Protein AF-A0A850CQS0-F1 (afdb_monomer_lite)

Sequence (74 aa):
VSNADLCFDTRREAAAAPVRLTDLETIDVAAQILARERGLGVAHVRDRMSAAAARAGLAVVRLARLVIDDRDRA

Foldseek 3Di:
DDDDPPPPPDPVVVVCVVVVVVLVVLLQVLLVVVCVVVVHDSVVSSVVLVVVCVVVVHDSSVVSVVSVVVVVVD

Secondary structure (DSSP, 8-state):
----SSS---HHHHHHHHHHHHHHHHHHHHHHHHHHHHT--HHHHHHHHHHHHHHTTS-HHHHHHHHHHHHHH-

pLDDT: mean 82.76, std 19.69, range [37.59, 97.19]

Radius of gyration: 17.32 Å; chains: 1; bounding box: 46×26×50 Å

Structure (mmCIF, N/CA/C/O backbone):
data_AF-A0A850CQS0-F1
#
_entry.id   AF-A0A850CQS0-F1
#
loop_
_atom_site.group_PDB
_atom_site.id
_atom_site.type_symbol
_atom_site.label_atom_id
_atom_site.label_alt_id
_atom_site.label_comp_id
_atom_site.label_asym_id
_atom_site.label_entity_id
_atom_site.label_seq_id
_atom_site.pdbx_PDB_ins_code
_atom_site.Cartn_x
_atom_site.Cartn_y
_atom_site.Cartn_z
_atom_site.occupancy
_atom_site.B_iso_or_equiv
_atom_site.auth_seq_id
_atom_site.auth_comp_id
_atom_site.auth_asym_id
_atom_site.auth_atom_id
_atom_site.pdbx_PDB_model_num
ATOM 1 N N . VAL A 1 1 ? 31.951 14.176 -34.623 1.00 43.91 1 VAL A N 1
ATOM 2 C CA . VAL A 1 1 ? 31.545 12.749 -34.646 1.00 43.91 1 VAL A CA 1
ATOM 3 C C . VAL A 1 1 ? 31.812 12.238 -33.236 1.00 43.91 1 VAL A C 1
ATOM 5 O O . VAL A 1 1 ? 32.954 12.328 -32.830 1.00 43.91 1 VAL A O 1
ATOM 8 N N . SER A 1 2 ? 30.864 11.935 -32.353 1.00 42.47 2 SER A N 1
ATOM 9 C CA . SER A 1 2 ? 29.610 11.1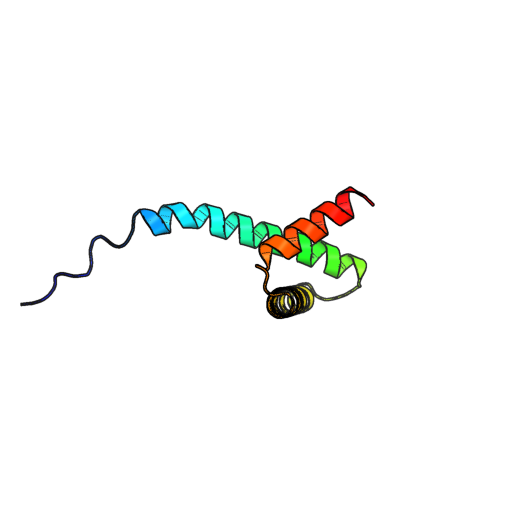96 -32.481 1.00 42.47 2 SER A CA 1
ATOM 10 C C . SER A 1 2 ? 28.582 11.781 -31.499 1.00 42.47 2 SER A C 1
ATOM 12 O O . SER A 1 2 ? 28.897 11.955 -30.327 1.00 42.47 2 SER A O 1
ATOM 14 N N . ASN A 1 3 ? 27.393 12.145 -31.978 1.00 37.59 3 ASN A N 1
ATOM 15 C CA . ASN A 1 3 ? 26.289 12.654 -31.157 1.00 37.59 3 ASN A CA 1
ATOM 16 C C . ASN A 1 3 ? 24.995 12.015 -31.681 1.00 37.59 3 ASN A C 1
ATOM 18 O O . ASN A 1 3 ? 24.196 12.671 -32.344 1.00 37.59 3 ASN A O 1
ATOM 22 N N . ALA A 1 4 ? 24.896 10.690 -31.529 1.00 47.09 4 ALA A N 1
ATOM 23 C CA . ALA A 1 4 ? 23.905 9.859 -32.214 1.00 47.09 4 ALA A CA 1
ATOM 24 C C . ALA A 1 4 ? 22.936 9.100 -31.287 1.00 47.09 4 ALA A C 1
ATOM 26 O O . ALA A 1 4 ? 22.125 8.347 -31.806 1.00 47.09 4 ALA A O 1
ATOM 27 N N . ASP A 1 5 ? 22.946 9.327 -29.966 1.00 46.88 5 ASP A N 1
ATOM 28 C CA . ASP A 1 5 ? 22.205 8.455 -29.029 1.00 46.88 5 ASP A CA 1
ATOM 29 C C . ASP A 1 5 ? 21.149 9.154 -28.145 1.00 46.88 5 ASP A C 1
ATOM 31 O O . ASP A 1 5 ? 20.633 8.548 -27.214 1.00 46.88 5 ASP A O 1
ATOM 35 N N . LEU A 1 6 ? 20.778 10.416 -28.403 1.00 44.41 6 LEU A N 1
ATOM 36 C CA . LEU A 1 6 ? 19.857 11.168 -27.520 1.00 44.41 6 LEU A CA 1
ATOM 37 C C . LEU A 1 6 ? 18.434 11.394 -28.040 1.00 44.41 6 LEU A C 1
ATOM 39 O O . LEU A 1 6 ? 17.711 12.230 -27.504 1.00 44.41 6 LEU A O 1
ATOM 43 N N . CYS A 1 7 ? 17.968 10.667 -29.046 1.00 48.56 7 CYS A N 1
ATOM 44 C CA . CYS A 1 7 ? 16.575 10.817 -29.449 1.00 48.56 7 CYS A CA 1
ATOM 45 C C . CYS A 1 7 ? 16.054 9.472 -29.922 1.00 48.56 7 CYS A C 1
ATOM 47 O O . CYS A 1 7 ? 16.471 9.038 -30.982 1.00 48.56 7 CYS A O 1
ATOM 49 N N . PHE A 1 8 ? 15.233 8.822 -29.088 1.00 44.94 8 PHE A N 1
ATOM 50 C CA . PHE A 1 8 ? 14.237 7.765 -29.369 1.00 44.94 8 PHE A CA 1
ATOM 51 C C . PHE A 1 8 ? 14.063 6.718 -28.239 1.00 44.94 8 PHE A C 1
ATOM 53 O O . PHE A 1 8 ? 13.308 5.764 -28.422 1.00 44.94 8 PHE A O 1
ATOM 60 N N . ASP A 1 9 ? 14.606 6.940 -27.036 1.00 48.75 9 ASP A N 1
ATOM 61 C CA . ASP A 1 9 ? 14.231 6.205 -25.814 1.00 48.75 9 ASP A CA 1
ATOM 62 C C . ASP A 1 9 ? 13.252 7.044 -24.958 1.00 48.75 9 ASP A C 1
ATOM 64 O O . ASP A 1 9 ? 13.627 8.075 -24.425 1.00 48.75 9 ASP A O 1
ATOM 68 N N . THR A 1 10 ? 11.968 6.741 -24.758 1.00 50.47 10 THR A N 1
ATOM 69 C CA . THR A 1 10 ? 11.133 5.653 -25.255 1.00 50.47 10 THR A CA 1
ATOM 70 C C . THR A 1 10 ? 9.651 6.096 -25.220 1.00 50.47 10 THR A C 1
ATOM 72 O O . THR A 1 10 ? 9.131 6.587 -24.217 1.00 50.47 10 THR A O 1
ATOM 75 N N . ARG A 1 11 ? 8.883 5.824 -26.284 1.00 51.12 11 ARG A N 1
ATOM 76 C CA . ARG A 1 11 ? 7.400 5.870 -26.234 1.00 51.12 11 ARG A CA 1
ATOM 77 C C . ARG A 1 11 ? 6.829 4.830 -25.240 1.00 51.12 11 ARG A C 1
ATOM 79 O O . ARG A 1 11 ? 5.699 4.954 -24.779 1.00 51.12 11 ARG A O 1
ATOM 86 N N . ARG A 1 12 ? 7.622 3.802 -24.904 1.00 50.94 12 ARG A N 1
ATOM 87 C CA . ARG A 1 12 ? 7.282 2.686 -24.005 1.00 50.94 12 ARG A CA 1
ATOM 88 C C . ARG A 1 12 ? 7.330 3.070 -22.518 1.00 50.94 12 ARG A C 1
ATOM 90 O O . ARG A 1 12 ? 6.483 2.609 -21.763 1.00 50.94 12 ARG A O 1
ATOM 97 N N . GLU A 1 13 ? 8.254 3.930 -22.096 1.00 47.88 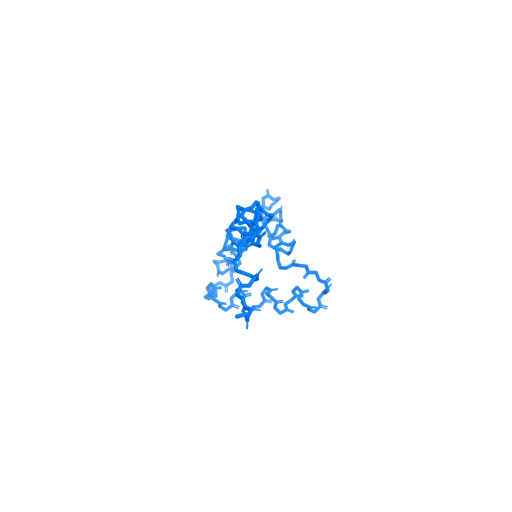13 GLU A N 1
ATOM 98 C CA . GLU A 1 13 ? 8.316 4.430 -20.715 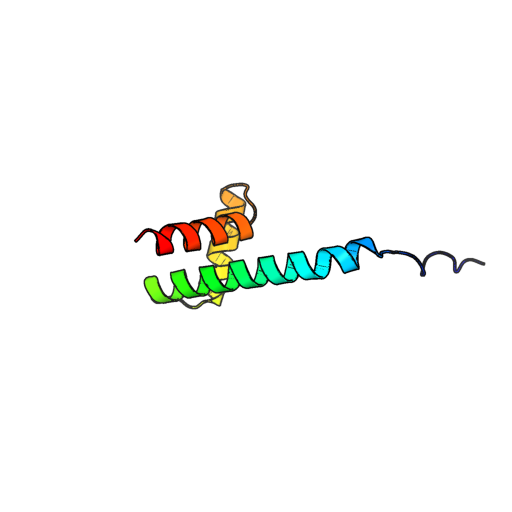1.00 47.88 13 GLU A CA 1
ATOM 99 C C . GLU A 1 13 ? 7.220 5.456 -20.427 1.00 47.88 13 GLU A C 1
ATOM 101 O O . GLU A 1 13 ? 6.604 5.411 -19.363 1.00 47.88 13 GLU A O 1
ATOM 106 N N . ALA A 1 14 ? 6.876 6.285 -21.418 1.00 48.88 14 ALA A N 1
ATOM 107 C CA . ALA A 1 14 ? 5.716 7.172 -21.341 1.00 48.88 14 ALA A CA 1
ATOM 108 C C . ALA A 1 14 ? 4.393 6.393 -21.184 1.00 48.88 14 ALA A C 1
ATOM 110 O O . ALA A 1 14 ? 3.513 6.821 -20.443 1.00 48.88 14 ALA A O 1
ATOM 111 N N . ALA A 1 15 ? 4.264 5.218 -21.814 1.00 55.53 15 ALA A N 1
ATOM 112 C CA . ALA A 1 15 ? 3.100 4.342 -21.647 1.00 55.53 15 ALA A CA 1
ATOM 113 C C . ALA A 1 15 ? 3.067 3.608 -20.289 1.00 55.53 15 ALA A C 1
ATOM 115 O O . ALA A 1 15 ? 1.994 3.231 -19.824 1.00 55.53 15 ALA A O 1
ATOM 116 N N . ALA A 1 16 ? 4.220 3.413 -19.637 1.00 59.22 16 ALA A N 1
ATOM 117 C CA . ALA A 1 16 ? 4.319 2.800 -18.309 1.00 59.22 16 ALA A CA 1
ATOM 118 C C . ALA A 1 16 ? 4.110 3.805 -17.162 1.00 59.22 16 ALA A C 1
ATOM 120 O O . ALA A 1 16 ? 3.831 3.399 -16.033 1.00 59.22 16 ALA A O 1
ATOM 121 N N . ALA A 1 17 ? 4.235 5.108 -17.433 1.00 60.16 17 ALA A N 1
ATOM 122 C CA . ALA A 1 17 ? 4.082 6.159 -16.431 1.00 60.16 17 ALA A CA 1
ATOM 123 C C . ALA A 1 17 ? 2.699 6.164 -15.739 1.00 60.16 17 ALA A C 1
ATOM 125 O O . ALA A 1 17 ? 2.679 6.240 -14.509 1.00 60.16 17 ALA A O 1
ATOM 126 N N . PRO A 1 18 ? 1.558 5.989 -16.444 1.00 66.19 18 PRO A N 1
ATOM 127 C CA . PRO A 1 18 ? 0.253 5.879 -15.790 1.00 66.19 18 PRO A CA 1
ATOM 128 C C . PRO A 1 18 ? 0.157 4.661 -14.866 1.00 66.19 18 PRO A C 1
ATOM 130 O O . PRO A 1 18 ? -0.308 4.780 -13.739 1.00 66.19 18 PRO A O 1
ATOM 133 N N . VAL A 1 19 ? 0.664 3.503 -15.308 1.00 70.00 19 VAL A N 1
ATOM 134 C CA . VAL A 1 19 ? 0.633 2.256 -14.523 1.00 70.00 19 VAL A CA 1
ATOM 135 C C . VAL A 1 19 ? 1.439 2.407 -13.233 1.00 70.00 19 VAL A C 1
ATOM 137 O O . VAL A 1 19 ? 0.967 2.035 -12.162 1.00 70.00 19 VAL A O 1
ATOM 140 N N . ARG A 1 20 ? 2.624 3.027 -13.312 1.00 76.19 20 ARG A N 1
ATOM 141 C CA . ARG A 1 20 ? 3.457 3.310 -12.134 1.00 76.19 20 ARG A CA 1
ATOM 142 C C . ARG A 1 20 ? 2.755 4.248 -11.148 1.00 76.19 20 ARG A C 1
ATOM 144 O O . ARG A 1 20 ? 2.885 4.046 -9.946 1.00 76.19 20 ARG A O 1
ATOM 151 N N . LEU A 1 21 ? 2.010 5.243 -11.635 1.00 80.69 21 LEU A N 1
ATOM 152 C CA . LEU A 1 21 ? 1.256 6.157 -10.774 1.00 80.69 21 LEU A CA 1
ATOM 153 C C . LEU A 1 21 ? 0.116 5.435 -10.043 1.00 80.69 21 LEU A C 1
ATOM 155 O O . LEU A 1 21 ? -0.005 5.576 -8.829 1.00 80.69 21 LEU A O 1
ATOM 159 N N . THR A 1 22 ? -0.659 4.607 -10.749 1.00 87.12 22 THR A N 1
ATOM 160 C CA . THR A 1 22 ? -1.733 3.802 -10.144 1.00 87.12 22 THR A CA 1
ATOM 161 C C . THR A 1 22 ? -1.193 2.802 -9.118 1.00 87.12 22 THR A C 1
ATOM 163 O O . THR A 1 22 ? -1.795 2.599 -8.061 1.00 87.12 22 THR A O 1
ATOM 166 N N . ASP A 1 23 ? -0.036 2.194 -9.385 1.00 92.31 23 ASP A N 1
ATOM 167 C CA . ASP A 1 23 ? 0.609 1.284 -8.437 1.00 92.31 23 ASP A CA 1
ATOM 168 C C . ASP A 1 23 ? 1.072 2.020 -7.167 1.00 92.31 23 ASP A C 1
ATOM 170 O O . ASP A 1 23 ? 0.893 1.505 -6.061 1.00 92.31 23 ASP A O 1
ATOM 174 N N . LEU A 1 24 ? 1.618 3.236 -7.298 1.00 92.19 24 LEU A N 1
ATOM 175 C CA . LEU A 1 24 ? 2.000 4.071 -6.154 1.00 92.19 24 LEU A CA 1
ATOM 176 C C . LEU A 1 24 ? 0.790 4.482 -5.313 1.00 92.19 24 LEU A C 1
ATOM 178 O O . LEU A 1 24 ? 0.848 4.371 -4.089 1.00 92.19 24 LEU A O 1
ATOM 182 N N . GLU A 1 25 ? -0.303 4.889 -5.957 1.00 94.75 25 GLU A N 1
ATOM 183 C CA . GLU A 1 25 ? -1.558 5.237 -5.286 1.00 94.75 25 GLU A CA 1
ATOM 184 C C . GLU A 1 25 ? -2.134 4.038 -4.520 1.00 94.75 25 GLU A C 1
ATOM 186 O O . GLU A 1 25 ? -2.488 4.154 -3.348 1.00 94.75 25 GLU A O 1
ATOM 191 N N . THR A 1 26 ? -2.128 2.852 -5.137 1.00 95.75 26 THR A N 1
ATOM 192 C CA . THR A 1 26 ? -2.564 1.606 -4.487 1.00 95.75 26 THR A CA 1
ATOM 193 C C . THR A 1 26 ? -1.740 1.316 -3.227 1.00 95.75 26 THR A C 1
ATOM 195 O O . THR A 1 26 ? -2.284 0.957 -2.182 1.00 95.75 26 THR A O 1
ATOM 198 N N . ILE A 1 27 ? -0.415 1.483 -3.306 1.00 96.19 27 ILE A N 1
ATOM 199 C CA . ILE A 1 27 ? 0.485 1.303 -2.158 1.00 96.19 27 ILE A CA 1
ATOM 200 C C . ILE A 1 27 ? 0.192 2.339 -1.069 1.00 96.19 27 ILE A C 1
ATOM 202 O O . ILE A 1 27 ? 0.198 1.993 0.113 1.00 96.19 27 ILE A O 1
ATOM 206 N N . ASP A 1 28 ? -0.070 3.588 -1.449 1.00 96.00 28 ASP A N 1
ATOM 207 C CA . ASP A 1 28 ? -0.392 4.664 -0.514 1.00 96.00 28 ASP A CA 1
ATOM 208 C C . ASP A 1 28 ? -1.687 4.408 0.256 1.00 96.00 28 ASP A C 1
ATOM 210 O O . ASP A 1 28 ? -1.703 4.532 1.483 1.00 96.00 28 ASP A O 1
ATOM 214 N N . VAL A 1 29 ? -2.748 3.988 -0.433 1.00 96.62 29 VAL A N 1
ATOM 215 C CA . VAL A 1 29 ? -4.032 3.651 0.195 1.00 96.62 29 VAL A CA 1
ATOM 216 C C . VAL A 1 29 ? -3.859 2.511 1.198 1.00 96.62 29 VAL A C 1
ATOM 218 O O . VAL A 1 29 ? -4.251 2.639 2.359 1.00 96.62 29 VAL A O 1
ATOM 221 N N . ALA A 1 30 ? -3.201 1.423 0.796 1.00 96.88 30 ALA A N 1
ATOM 222 C CA . ALA A 1 30 ? -2.949 0.291 1.685 1.00 96.88 30 ALA A CA 1
ATOM 223 C C . ALA A 1 30 ? -2.112 0.684 2.916 1.00 96.88 30 ALA A C 1
ATOM 225 O O . ALA A 1 30 ? -2.399 0.250 4.035 1.00 96.88 30 ALA A O 1
ATOM 226 N N . ALA A 1 31 ? -1.101 1.540 2.735 1.00 97.00 31 ALA A N 1
ATOM 227 C CA . ALA A 1 31 ? -0.287 2.027 3.841 1.00 97.00 31 ALA A CA 1
ATOM 228 C C . ALA A 1 31 ? -1.097 2.891 4.819 1.00 97.00 31 ALA A C 1
ATOM 230 O O . ALA A 1 31 ? -0.905 2.774 6.028 1.00 97.00 31 ALA A O 1
ATOM 231 N N . GLN A 1 32 ? -2.020 3.721 4.327 1.00 96.75 32 GLN A N 1
ATOM 232 C CA . GLN A 1 32 ? -2.910 4.522 5.173 1.00 96.75 32 GLN A CA 1
ATOM 233 C C . GLN A 1 32 ? -3.889 3.657 5.978 1.00 96.75 32 GLN A C 1
ATOM 235 O O . GLN A 1 32 ? -4.088 3.924 7.165 1.00 96.75 32 GLN A O 1
ATOM 240 N N . ILE A 1 33 ? -4.451 2.605 5.371 1.00 95.50 33 ILE A N 1
ATOM 241 C CA . ILE A 1 33 ? -5.330 1.642 6.058 1.00 95.50 33 ILE A CA 1
ATOM 242 C C . ILE A 1 33 ? -4.584 1.006 7.236 1.00 95.50 33 ILE A C 1
ATOM 244 O O . ILE A 1 33 ? -4.991 1.154 8.389 1.00 95.50 33 ILE A O 1
ATOM 248 N N . LEU A 1 34 ? -3.429 0.392 6.967 1.00 95.06 34 LEU A N 1
ATOM 249 C CA . LEU A 1 34 ? -2.630 -0.279 7.995 1.00 95.06 34 LEU A CA 1
ATOM 250 C C . LEU A 1 34 ? -2.092 0.685 9.060 1.00 95.06 34 LEU A C 1
ATOM 252 O O . LEU A 1 34 ? -2.008 0.324 10.235 1.00 95.06 34 LEU A O 1
ATOM 256 N N . ALA A 1 35 ? -1.716 1.903 8.665 1.00 96.81 35 ALA A N 1
ATOM 257 C CA . ALA A 1 35 ? -1.285 2.950 9.587 1.00 96.81 35 ALA A CA 1
ATOM 258 C C . ALA A 1 35 ? -2.393 3.298 10.582 1.00 96.81 35 ALA A C 1
ATOM 260 O O . ALA A 1 35 ? -2.149 3.320 11.789 1.00 96.81 35 ALA A O 1
ATOM 261 N N . ARG A 1 36 ? -3.620 3.497 10.089 1.00 95.25 36 ARG A N 1
ATOM 262 C CA . ARG A 1 36 ? -4.782 3.810 10.922 1.00 95.25 36 ARG A CA 1
ATOM 263 C C . ARG A 1 36 ? -5.156 2.656 11.848 1.00 95.25 36 ARG A C 1
ATOM 265 O O . ARG A 1 36 ? -5.402 2.894 13.025 1.00 95.25 36 ARG A O 1
ATOM 272 N N . GLU A 1 37 ? -5.173 1.426 11.344 1.00 93.88 37 GLU A N 1
ATOM 273 C CA . GLU A 1 37 ? -5.534 0.241 12.134 1.00 93.88 37 GLU A CA 1
ATOM 274 C C . GLU A 1 37 ? -4.535 -0.061 13.251 1.00 93.88 37 GLU A C 1
ATOM 276 O O . GLU A 1 37 ? -4.915 -0.536 14.318 1.00 93.88 37 GLU A O 1
ATOM 281 N N . ARG A 1 38 ? -3.247 0.214 13.016 1.00 92.75 38 ARG A N 1
ATOM 282 C CA . ARG A 1 38 ? -2.169 -0.116 13.959 1.00 92.75 38 ARG A CA 1
ATOM 283 C C . ARG A 1 38 ? -1.661 1.079 14.761 1.00 92.75 38 ARG A C 1
ATOM 285 O O . ARG A 1 38 ? -0.752 0.905 15.568 1.00 92.75 38 ARG A O 1
ATOM 292 N N . GLY A 1 39 ? -2.200 2.277 14.528 1.00 94.31 39 GLY A N 1
ATOM 293 C CA . GLY A 1 39 ? -1.722 3.515 15.148 1.00 94.31 39 GLY A CA 1
ATOM 294 C C . GLY A 1 39 ? -0.268 3.850 14.794 1.00 94.31 39 GLY A C 1
ATOM 295 O O . GLY A 1 39 ? 0.471 4.349 15.638 1.00 94.31 39 GLY A O 1
ATOM 296 N N . LEU A 1 40 ? 0.168 3.535 13.571 1.00 94.38 40 LEU A N 1
ATOM 297 C CA . LEU A 1 40 ? 1.541 3.747 13.099 1.00 94.38 40 LEU A CA 1
ATOM 298 C C . LEU A 1 40 ? 1.614 4.898 12.089 1.00 94.38 40 LEU A C 1
ATOM 300 O O . LEU A 1 40 ? 0.627 5.257 11.457 1.00 94.38 40 LEU A O 1
ATOM 304 N N . GLY A 1 41 ? 2.810 5.455 11.889 1.00 94.69 41 GLY A N 1
ATOM 305 C CA . GLY A 1 41 ? 3.047 6.436 10.828 1.00 94.69 41 GLY A CA 1
ATOM 306 C C . GLY A 1 41 ? 3.037 5.796 9.435 1.00 94.69 41 GLY A C 1
ATOM 307 O O . GLY A 1 41 ? 3.621 4.730 9.237 1.00 94.69 41 GLY A O 1
ATOM 308 N N . VAL A 1 42 ? 2.440 6.476 8.450 1.00 93.88 42 VAL A N 1
ATOM 309 C CA . VAL A 1 42 ? 2.317 5.981 7.061 1.00 93.88 42 VAL A CA 1
ATOM 310 C C . VAL A 1 42 ? 3.680 5.645 6.448 1.00 93.88 42 VAL A C 1
ATOM 312 O O . VAL A 1 42 ? 3.832 4.582 5.854 1.00 93.88 42 VAL A O 1
ATOM 315 N N . ALA A 1 43 ? 4.697 6.491 6.644 1.00 92.81 43 ALA A N 1
ATOM 316 C CA . ALA A 1 43 ? 6.053 6.234 6.145 1.00 92.81 43 ALA A CA 1
ATOM 317 C C . ALA A 1 43 ? 6.642 4.928 6.712 1.00 92.81 43 ALA A C 1
ATOM 319 O O . ALA A 1 43 ? 7.114 4.080 5.960 1.00 92.81 43 ALA A O 1
ATOM 320 N N . HIS A 1 44 ? 6.504 4.711 8.024 1.00 95.38 44 HIS A N 1
ATOM 321 C CA . HIS A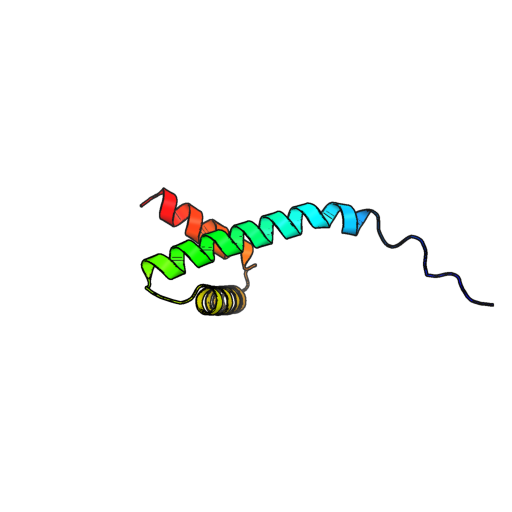 1 44 ? 6.958 3.480 8.673 1.00 95.38 44 HIS A CA 1
ATOM 322 C C . HIS A 1 44 ? 6.227 2.242 8.133 1.00 95.38 44 HIS A C 1
ATOM 324 O O . HIS A 1 44 ? 6.824 1.181 7.946 1.00 95.38 44 HIS A O 1
ATOM 330 N N . VAL A 1 45 ? 4.927 2.366 7.857 1.00 97.19 45 VAL A N 1
ATOM 331 C CA . VAL A 1 45 ? 4.143 1.283 7.260 1.00 97.19 45 VAL A CA 1
ATOM 332 C C . VAL A 1 45 ? 4.599 0.984 5.833 1.00 97.19 45 VAL A C 1
ATOM 334 O O . VAL A 1 45 ? 4.742 -0.193 5.504 1.00 97.19 45 VAL A O 1
ATOM 337 N N . ARG A 1 46 ? 4.896 1.999 5.010 1.00 95.56 46 ARG A N 1
ATOM 338 C CA . ARG A 1 46 ? 5.428 1.802 3.647 1.00 95.56 46 ARG A CA 1
ATOM 339 C C . ARG A 1 46 ? 6.739 1.022 3.667 1.00 95.56 46 ARG A C 1
ATOM 341 O O . ARG A 1 46 ? 6.864 0.034 2.942 1.00 95.56 46 ARG A O 1
ATOM 348 N N . ASP A 1 47 ? 7.662 1.390 4.551 1.00 96.25 47 ASP A N 1
ATOM 349 C CA . ASP A 1 47 ? 8.932 0.673 4.711 1.00 96.25 47 ASP A CA 1
ATOM 350 C C . ASP A 1 47 ? 8.696 -0.782 5.121 1.00 96.25 47 ASP A C 1
ATOM 352 O O . ASP A 1 47 ? 9.291 -1.715 4.573 1.00 96.25 47 ASP A O 1
ATOM 356 N N . ARG A 1 48 ? 7.761 -1.002 6.051 1.00 96.38 48 ARG A N 1
ATOM 357 C CA . ARG A 1 48 ? 7.421 -2.341 6.530 1.00 96.38 48 ARG A CA 1
ATOM 358 C C . ARG A 1 48 ? 6.754 -3.192 5.450 1.00 96.38 48 ARG A C 1
ATOM 360 O O . ARG A 1 48 ? 7.062 -4.381 5.360 1.00 96.38 48 ARG A O 1
ATOM 367 N N . MET A 1 49 ? 5.877 -2.607 4.635 1.00 96.38 49 MET A N 1
ATOM 368 C CA . MET A 1 49 ? 5.259 -3.267 3.483 1.00 96.38 49 MET A CA 1
ATOM 369 C C . MET A 1 49 ? 6.309 -3.638 2.440 1.00 96.38 49 MET A C 1
ATOM 371 O O . MET A 1 49 ? 6.321 -4.777 1.980 1.00 96.38 49 MET A O 1
ATOM 375 N N . SER A 1 50 ? 7.225 -2.720 2.121 1.00 96.12 50 SER A N 1
ATOM 376 C CA . SER A 1 50 ? 8.335 -2.974 1.200 1.00 96.12 50 SER A CA 1
ATOM 377 C C . SER A 1 50 ? 9.216 -4.126 1.692 1.00 96.12 50 SER A C 1
ATOM 379 O O . SER A 1 50 ? 9.436 -5.105 0.977 1.00 96.12 50 SER A O 1
ATOM 381 N N . ALA A 1 51 ? 9.618 -4.092 2.966 1.00 96.69 51 ALA A N 1
ATOM 382 C CA . ALA A 1 51 ? 10.411 -5.153 3.575 1.00 96.69 51 ALA A CA 1
ATOM 383 C C . ALA A 1 51 ? 9.665 -6.500 3.626 1.00 96.69 51 ALA A C 1
ATOM 385 O O . ALA A 1 51 ? 10.270 -7.551 3.425 1.00 96.69 51 ALA A O 1
ATOM 386 N N . ALA A 1 52 ? 8.359 -6.498 3.911 1.00 96.12 52 ALA A N 1
ATOM 387 C CA . ALA A 1 52 ? 7.548 -7.714 3.933 1.00 96.12 52 ALA A CA 1
ATOM 388 C C . ALA A 1 52 ? 7.392 -8.325 2.535 1.00 96.12 52 ALA A C 1
ATOM 390 O O . ALA A 1 52 ? 7.582 -9.528 2.375 1.00 96.12 52 ALA A O 1
ATOM 391 N N . ALA A 1 53 ? 7.113 -7.493 1.533 1.00 95.81 53 ALA A N 1
ATOM 392 C CA . ALA A 1 53 ? 7.008 -7.899 0.140 1.00 95.81 53 ALA A CA 1
ATOM 393 C C . ALA A 1 53 ? 8.331 -8.488 -0.375 1.00 95.81 53 ALA A C 1
ATOM 395 O O . ALA A 1 53 ? 8.330 -9.572 -0.956 1.00 95.81 53 ALA A O 1
ATOM 396 N N . ALA A 1 54 ? 9.462 -7.845 -0.061 1.00 96.31 54 ALA A N 1
ATOM 397 C CA . ALA A 1 54 ? 10.792 -8.346 -0.400 1.00 96.31 54 ALA A CA 1
ATOM 398 C C . ALA A 1 54 ? 11.075 -9.720 0.229 1.00 96.31 54 ALA A C 1
ATOM 400 O O . ALA A 1 54 ? 11.499 -10.638 -0.469 1.00 96.31 54 ALA A O 1
ATOM 401 N N . ARG A 1 55 ? 10.780 -9.902 1.527 1.00 96.31 55 ARG A N 1
ATOM 402 C CA . ARG A 1 55 ? 10.944 -11.207 2.201 1.00 96.31 55 ARG A CA 1
ATOM 403 C C . ARG A 1 55 ? 10.048 -12.298 1.619 1.00 96.31 55 ARG A C 1
ATOM 405 O O . ARG A 1 55 ? 10.430 -13.461 1.633 1.00 96.31 55 ARG A O 1
ATOM 412 N N . ALA A 1 56 ? 8.868 -11.927 1.135 1.00 94.12 56 ALA A N 1
ATOM 413 C CA . ALA A 1 56 ? 7.919 -12.848 0.524 1.00 94.12 56 ALA A CA 1
ATOM 414 C C . ALA A 1 56 ? 8.145 -13.045 -0.989 1.00 94.12 56 ALA A C 1
ATOM 416 O O . ALA A 1 56 ? 7.398 -13.791 -1.616 1.00 94.12 56 ALA A O 1
ATOM 417 N N . GLY A 1 57 ? 9.147 -12.385 -1.585 1.00 95.56 57 GLY A N 1
ATOM 418 C CA . GLY A 1 57 ? 9.453 -12.501 -3.013 1.00 95.56 57 GLY A CA 1
ATOM 419 C C . GLY A 1 57 ? 8.345 -11.972 -3.931 1.00 95.56 57 GLY A C 1
ATOM 420 O O . GLY A 1 57 ? 8.156 -12.492 -5.028 1.00 95.56 57 GLY A O 1
ATOM 421 N N . LEU A 1 58 ? 7.584 -10.967 -3.490 1.00 94.56 58 LEU A N 1
ATOM 422 C CA . LEU A 1 58 ? 6.456 -10.404 -4.235 1.00 94.56 58 LEU A CA 1
ATOM 423 C C . LEU A 1 58 ? 6.572 -8.888 -4.402 1.00 94.56 58 LEU A C 1
ATOM 425 O O . LEU A 1 58 ? 7.246 -8.203 -3.637 1.00 94.56 58 LEU A O 1
ATOM 429 N N . ALA A 1 59 ? 5.896 -8.352 -5.418 1.00 95.31 59 ALA A N 1
ATOM 430 C CA . ALA A 1 59 ? 5.838 -6.913 -5.646 1.00 95.31 59 ALA A CA 1
ATOM 431 C C . ALA A 1 59 ? 5.010 -6.217 -4.554 1.00 95.31 59 ALA A C 1
ATOM 433 O O . ALA A 1 59 ? 3.931 -6.692 -4.195 1.00 95.31 59 ALA A O 1
ATOM 434 N N . VAL A 1 60 ? 5.465 -5.053 -4.080 1.00 96.06 60 VAL A N 1
ATOM 435 C CA . VAL A 1 60 ? 4.791 -4.284 -3.013 1.00 96.06 60 VAL A CA 1
ATOM 436 C C . VAL A 1 60 ? 3.340 -3.955 -3.374 1.00 96.06 60 VAL A C 1
ATOM 438 O O . VAL A 1 60 ? 2.458 -4.068 -2.530 1.00 96.06 60 VAL A O 1
ATOM 441 N N . VAL A 1 61 ? 3.062 -3.642 -4.643 1.00 96.25 61 VAL A N 1
ATOM 442 C CA . VAL A 1 61 ? 1.694 -3.387 -5.118 1.00 96.25 61 VAL A CA 1
ATOM 443 C C . VAL A 1 61 ? 0.779 -4.610 -4.983 1.00 96.25 61 VAL A C 1
ATOM 445 O O . VAL A 1 61 ? -0.406 -4.466 -4.701 1.00 96.25 61 VAL A O 1
ATOM 448 N N . ARG A 1 62 ? 1.311 -5.833 -5.107 1.00 96.38 62 ARG A N 1
ATOM 449 C CA . ARG A 1 62 ? 0.526 -7.060 -4.901 1.00 96.38 62 ARG A CA 1
ATOM 450 C C . ARG A 1 62 ? 0.135 -7.224 -3.435 1.00 96.38 62 ARG A C 1
ATOM 452 O O . ARG A 1 62 ? -0.993 -7.613 -3.157 1.00 96.38 62 ARG A O 1
ATOM 459 N N . LEU A 1 63 ? 1.046 -6.902 -2.514 1.00 95.75 63 LEU A N 1
ATOM 460 C CA . LEU A 1 63 ? 0.736 -6.858 -1.084 1.00 95.75 63 LEU A CA 1
ATOM 461 C C . LEU A 1 63 ? -0.302 -5.775 -0.775 1.00 95.75 63 LEU A C 1
ATOM 463 O O . LEU A 1 63 ? -1.232 -6.026 -0.022 1.00 95.75 63 LEU A O 1
ATOM 467 N N . ALA A 1 64 ? -0.156 -4.592 -1.374 1.00 96.81 64 ALA A N 1
ATOM 468 C CA . ALA A 1 64 ? -1.086 -3.486 -1.184 1.00 96.81 64 ALA A CA 1
ATOM 469 C C . ALA A 1 64 ? -2.515 -3.849 -1.614 1.00 96.81 64 ALA A C 1
ATOM 471 O O . ALA A 1 64 ? -3.450 -3.619 -0.856 1.00 96.81 64 ALA A O 1
ATOM 472 N N . ARG A 1 65 ? -2.677 -4.492 -2.779 1.00 96.75 65 ARG A N 1
ATOM 473 C CA . ARG A 1 65 ? -3.987 -4.987 -3.237 1.00 96.75 65 ARG A CA 1
ATOM 474 C C . ARG A 1 65 ? -4.592 -5.994 -2.264 1.00 96.75 65 ARG A C 1
ATOM 476 O O . ARG A 1 65 ? -5.748 -5.848 -1.907 1.00 96.75 65 ARG A O 1
ATOM 483 N N . LEU A 1 66 ? -3.797 -6.945 -1.766 1.00 95.12 66 LEU A N 1
ATOM 484 C CA . LEU A 1 66 ? -4.274 -7.928 -0.787 1.00 95.12 66 LEU A CA 1
ATOM 485 C C . LEU A 1 66 ? -4.800 -7.269 0.497 1.00 95.12 66 LEU A C 1
ATOM 487 O O . LEU A 1 66 ? -5.810 -7.707 1.029 1.00 95.12 66 LEU A O 1
ATOM 491 N N . VAL A 1 67 ? -4.119 -6.233 0.991 1.00 94.38 67 VAL A N 1
ATOM 492 C CA . VAL A 1 67 ? -4.541 -5.483 2.185 1.00 94.38 67 VAL A CA 1
ATOM 493 C C . VAL A 1 67 ? -5.874 -4.770 1.953 1.00 94.38 67 VAL A C 1
ATOM 495 O O . VAL A 1 67 ? -6.737 -4.798 2.824 1.00 94.38 67 VAL A O 1
ATOM 498 N N . ILE A 1 68 ? -6.041 -4.138 0.790 1.00 95.69 68 ILE A N 1
ATOM 499 C CA . ILE A 1 68 ? -7.291 -3.459 0.424 1.00 95.69 68 ILE A CA 1
ATOM 500 C C . ILE A 1 68 ? -8.425 -4.488 0.298 1.00 95.69 68 ILE A C 1
ATOM 502 O O . ILE A 1 68 ? -9.471 -4.320 0.917 1.00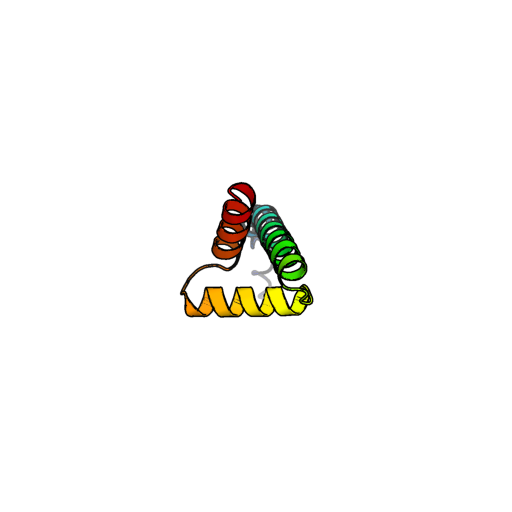 95.69 68 ILE A O 1
ATOM 506 N N . ASP A 1 69 ? -8.179 -5.595 -0.407 1.00 94.88 69 ASP A N 1
ATOM 507 C CA . ASP A 1 69 ? -9.157 -6.669 -0.595 1.00 94.88 69 ASP A CA 1
ATOM 508 C C . ASP A 1 69 ? -9.577 -7.325 0.734 1.00 94.88 69 ASP A C 1
ATOM 510 O O . ASP A 1 69 ? -10.731 -7.720 0.888 1.00 94.88 69 ASP A O 1
ATOM 514 N N . ASP A 1 70 ? -8.648 -7.485 1.683 1.00 93.62 70 ASP A N 1
ATOM 515 C CA . ASP A 1 70 ? -8.928 -8.026 3.020 1.00 93.62 70 ASP A CA 1
ATOM 516 C C . ASP A 1 70 ? -9.814 -7.068 3.828 1.00 93.62 70 ASP A C 1
ATOM 518 O O . ASP A 1 70 ? -10.788 -7.497 4.448 1.00 93.62 70 ASP A O 1
ATOM 522 N N . ARG A 1 71 ? -9.545 -5.758 3.741 1.00 90.75 71 ARG A N 1
ATOM 523 C CA . ARG A 1 71 ? -10.350 -4.728 4.408 1.00 90.75 71 ARG A CA 1
ATOM 524 C C . ARG A 1 71 ? -11.777 -4.664 3.876 1.00 90.75 71 ARG A C 1
ATOM 526 O O . ARG A 1 71 ? -12.690 -4.506 4.681 1.00 90.75 71 ARG A O 1
ATOM 533 N N . ASP A 1 72 ? -11.964 -4.785 2.565 1.00 88.69 72 ASP A N 1
ATOM 534 C CA . ASP A 1 72 ? -13.287 -4.743 1.926 1.00 88.69 72 ASP A CA 1
ATOM 535 C C . ASP A 1 72 ? -14.160 -5.957 2.292 1.00 88.69 72 ASP A C 1
ATOM 537 O O . ASP A 1 72 ? -15.384 -5.915 2.157 1.00 88.69 72 ASP A O 1
ATOM 541 N N . AR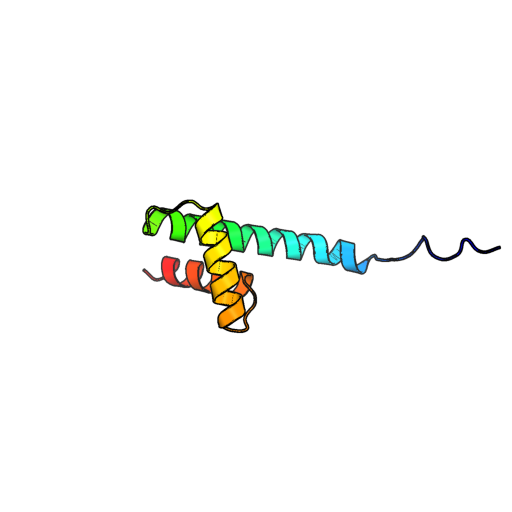G A 1 73 ? -13.544 -7.046 2.766 1.00 85.56 73 ARG A N 1
ATOM 542 C CA . ARG A 1 73 ? -14.237 -8.264 3.215 1.00 85.56 73 ARG A CA 1
ATOM 543 C C . ARG A 1 73 ? -14.579 -8.266 4.708 1.00 85.56 73 ARG A C 1
ATOM 545 O O . ARG A 1 73 ? -15.337 -9.145 5.120 1.00 85.56 73 ARG A O 1
ATOM 552 N N . ALA A 1 74 ? -14.009 -7.347 5.492 1.00 70.75 74 ALA A N 1
ATOM 553 C CA . ALA A 1 74 ? -14.092 -7.294 6.956 1.00 70.75 74 ALA A CA 1
ATOM 554 C C . ALA A 1 74 ? -15.081 -6.234 7.464 1.00 70.75 74 ALA A C 1
ATOM 556 O O . ALA A 1 74 ? -15.958 -6.607 8.273 1.00 70.75 74 ALA A O 1
#